Protein AF-K1YCD1-F1 (afdb_monomer)

Radius of gyration: 17.55 Å; Cα contacts (8 Å, |Δi|>4): 53; chains: 1; bounding box: 35×39×49 Å

Seque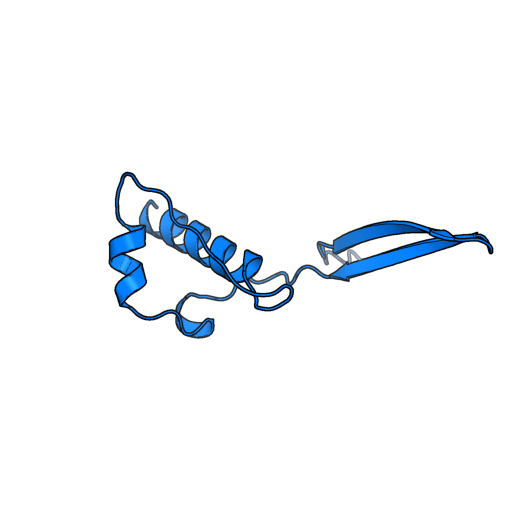nce (80 aa):
MRWNISVDSRGSAMLHNNGFSGIFRVIPPRIPSFAELGIPDVVYPILDNHQGIILVTGATGHGKTTTLAAMVDYKLLSCR

Foldseek 3Di:
DDPPDPWDWDKDWDADPVGIDMDIDTDPPDLDACVRLVPDPVVVVVLVDPDDDDDQDDDPPSCSVSVVVNSVVVSVVVVD

Nearest PDB structures (foldseek):
  3jvu-assembly1_A-2  TM=9.013E-01  e=3.457E-04  Pseudomonas aeruginosa
  6ok2-assembly1_D  TM=8.390E-01  e=2.492E-04  Geobacter metallireducens GS-15
  3jvv-assembly1_A-2  TM=9.021E-01  e=5.468E-04  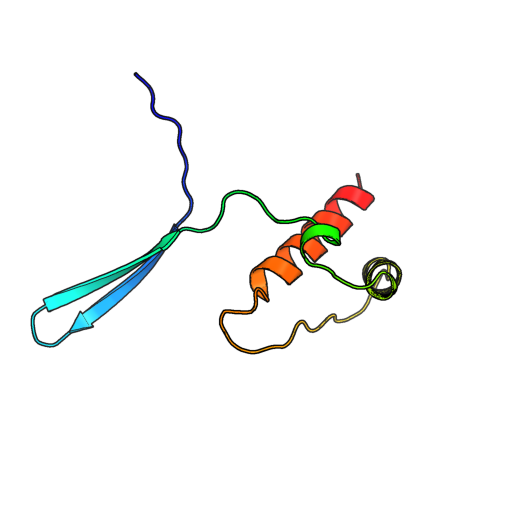Pseudomonas aeruginosa
  5zfq-assembly1_A  TM=8.486E-01  e=3.691E-04  Geobacter sulfurreducens PCA
  3jvv-assembly1_B-2  TM=8.389E-01  e=7.587E-04  Pseudomonas aeruginosa

pLDDT: mean 74.13, std 11.79, range [26.78, 87.0]

Structure (mmCIF, N/CA/C/O backbone):
data_AF-K1YCD1-F1
#
_entry.id   AF-K1YCD1-F1
#
loop_
_atom_site.group_PDB
_atom_site.id
_atom_site.type_symbol
_atom_site.label_atom_id
_atom_site.label_alt_id
_atom_site.label_comp_id
_atom_site.label_asym_id
_atom_site.label_entity_id
_atom_site.label_seq_id
_atom_site.pdbx_PDB_ins_code
_atom_site.Cartn_x
_atom_site.Cartn_y
_atom_site.Cartn_z
_atom_site.occupancy
_atom_site.B_iso_or_equiv
_atom_site.auth_seq_id
_atom_site.auth_comp_id
_atom_site.auth_asym_id
_atom_site.auth_atom_id
_atom_site.pdbx_PDB_model_num
ATOM 1 N N . MET A 1 1 ? -0.690 27.784 -23.926 1.00 35.47 1 MET A N 1
ATOM 2 C CA . MET A 1 1 ? -1.686 26.771 -23.509 1.00 35.47 1 MET A CA 1
ATOM 3 C C . MET A 1 1 ? -0.982 25.769 -22.605 1.00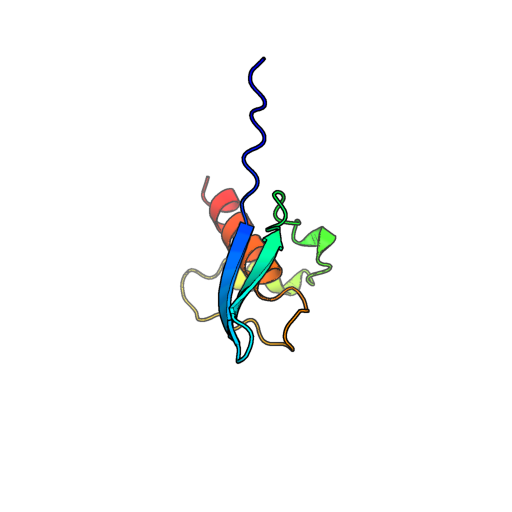 35.47 1 MET A C 1
ATOM 5 O O . MET A 1 1 ? -0.172 24.992 -23.089 1.00 35.47 1 MET A O 1
ATOM 9 N N . ARG A 1 2 ?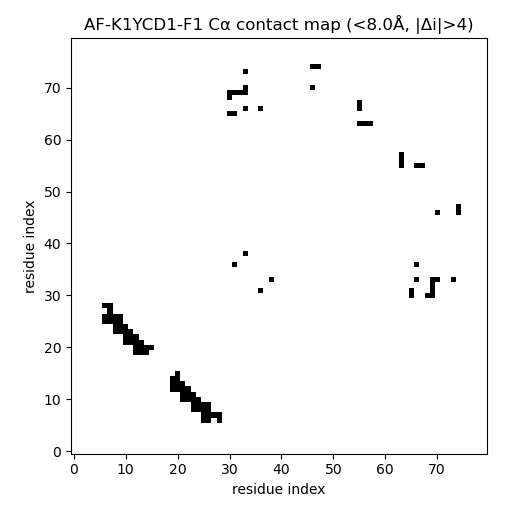 -1.167 25.883 -21.285 1.00 26.78 2 ARG A N 1
ATOM 10 C CA . ARG A 1 2 ? -0.434 25.102 -20.278 1.00 26.78 2 ARG A CA 1
ATOM 11 C C . ARG A 1 2 ? -1.211 23.820 -19.981 1.00 26.78 2 ARG A C 1
ATOM 13 O O . ARG A 1 2 ? -2.171 23.851 -19.222 1.00 26.78 2 ARG A O 1
ATOM 20 N N . TRP A 1 3 ? -0.811 22.714 -20.602 1.00 36.31 3 TRP A N 1
ATOM 21 C CA . TRP A 1 3 ? -1.267 21.377 -20.222 1.00 36.31 3 TRP A CA 1
ATOM 22 C C . TRP A 1 3 ? -0.585 20.991 -18.905 1.00 36.31 3 TRP A C 1
ATOM 24 O O . TRP A 1 3 ? 0.572 20.588 -18.896 1.00 36.31 3 TRP A O 1
ATOM 34 N N . ASN A 1 4 ? -1.273 21.181 -17.779 1.00 38.84 4 ASN A N 1
ATOM 35 C CA . ASN A 1 4 ? -0.796 20.780 -16.455 1.00 38.84 4 ASN A CA 1
ATOM 36 C C . ASN A 1 4 ? -1.434 19.443 -16.054 1.00 38.84 4 ASN A C 1
ATOM 38 O O . ASN A 1 4 ? -2.273 19.395 -15.158 1.00 38.84 4 ASN A O 1
ATOM 42 N N . ILE A 1 5 ? -1.067 18.368 -16.752 1.00 52.47 5 ILE A N 1
ATOM 43 C CA . ILE A 1 5 ? -1.385 16.996 -16.345 1.00 52.47 5 ILE A CA 1
ATOM 44 C C . ILE A 1 5 ? -0.066 16.383 -15.872 1.00 52.47 5 ILE A C 1
ATOM 46 O O . ILE A 1 5 ? 0.674 15.802 -16.662 1.00 52.47 5 ILE A O 1
ATOM 50 N N . SER A 1 6 ? 0.264 16.570 -14.593 1.00 59.22 6 SER A N 1
ATOM 51 C CA . SER A 1 6 ? 1.336 15.800 -13.957 1.00 59.22 6 SER A CA 1
ATOM 52 C C . SER A 1 6 ? 0.821 14.377 -13.755 1.00 59.22 6 SER A C 1
ATOM 54 O O . SER A 1 6 ? 0.070 14.114 -12.821 1.00 59.22 6 SER A O 1
ATOM 56 N N . VAL A 1 7 ? 1.158 13.479 -14.680 1.00 63.56 7 VAL A N 1
ATOM 57 C CA . VAL A 1 7 ? 0.950 12.036 -14.521 1.00 63.56 7 VAL A CA 1
ATOM 58 C C . VAL A 1 7 ? 2.238 11.433 -13.986 1.00 63.56 7 VAL A C 1
ATOM 60 O O . VAL A 1 7 ? 3.270 11.458 -14.658 1.00 63.56 7 VAL A O 1
ATOM 63 N N . ASP A 1 8 ? 2.166 10.869 -12.783 1.00 73.75 8 ASP A N 1
ATOM 64 C CA . ASP A 1 8 ? 3.258 10.075 -12.238 1.00 73.75 8 ASP A CA 1
ATOM 65 C C . ASP A 1 8 ? 3.312 8.710 -12.935 1.00 73.75 8 ASP A C 1
ATOM 67 O O . ASP A 1 8 ? 2.302 8.028 -13.137 1.00 73.75 8 ASP A O 1
ATOM 71 N N . SER A 1 9 ? 4.514 8.286 -13.322 1.00 71.44 9 SER A N 1
ATOM 72 C CA . SER A 1 9 ? 4.739 7.003 -13.989 1.00 71.44 9 SER A CA 1
ATOM 73 C C . SER A 1 9 ? 5.978 6.306 -13.433 1.00 71.44 9 SER A C 1
ATOM 75 O O . SER A 1 9 ? 6.974 6.940 -13.092 1.00 71.44 9 SER A O 1
ATOM 77 N N . ARG A 1 10 ? 5.922 4.974 -13.321 1.00 76.50 10 ARG A N 1
ATOM 78 C CA . ARG A 1 10 ? 7.085 4.137 -12.994 1.00 76.50 10 ARG A CA 1
ATOM 79 C C . ARG A 1 10 ? 7.653 3.557 -14.279 1.00 76.50 10 ARG A C 1
ATOM 81 O O . ARG A 1 10 ? 7.016 2.711 -14.908 1.00 76.50 10 ARG A O 1
ATOM 88 N N . GLY A 1 11 ? 8.846 4.009 -14.648 1.00 82.12 11 GLY A N 1
ATOM 89 C CA . GLY A 1 11 ? 9.620 3.471 -15.763 1.00 82.12 11 GLY A CA 1
ATOM 90 C C . GLY A 1 11 ? 10.600 2.393 -15.306 1.00 82.12 11 GLY A C 1
ATOM 91 O O . GLY A 1 11 ? 11.235 2.524 -14.263 1.00 82.12 11 GLY A O 1
ATOM 92 N N . SER A 1 12 ? 10.742 1.333 -16.095 1.00 82.06 12 SER A N 1
ATOM 93 C CA . SER A 1 12 ? 11.856 0.389 -16.009 1.00 82.06 12 SER A CA 1
ATOM 94 C C . SER A 1 12 ? 12.487 0.267 -17.391 1.00 82.06 12 SER A C 1
ATOM 96 O O . SER A 1 12 ? 11.777 0.030 -18.366 1.00 82.06 12 SER A O 1
ATOM 98 N N . ALA A 1 13 ? 13.801 0.463 -17.476 1.00 87.00 13 ALA A N 1
ATOM 99 C CA . ALA A 1 13 ? 14.572 0.333 -18.707 1.00 87.00 13 ALA A CA 1
ATOM 100 C C . ALA A 1 13 ? 15.474 -0.901 -18.627 1.00 87.00 13 ALA A C 1
ATOM 102 O O . ALA A 1 13 ? 16.032 -1.203 -17.572 1.00 87.00 13 ALA A O 1
ATOM 103 N N . MET A 1 14 ? 15.601 -1.619 -19.738 1.00 86.06 14 MET A N 1
ATOM 104 C CA . MET A 1 14 ? 16.357 -2.861 -19.842 1.00 86.06 14 MET A CA 1
ATOM 105 C C . MET A 1 14 ? 17.025 -2.974 -21.213 1.00 86.06 14 MET A C 1
ATOM 107 O O . MET A 1 14 ? 16.460 -2.583 -22.233 1.00 86.06 14 MET A O 1
ATOM 111 N N . LEU A 1 15 ? 18.250 -3.497 -21.233 1.00 86.69 15 LEU A N 1
ATOM 112 C CA . LEU A 1 15 ? 18.986 -3.779 -22.464 1.00 86.69 15 LEU A CA 1
ATOM 113 C C . LEU A 1 15 ? 18.632 -5.190 -22.938 1.00 86.69 15 LEU A C 1
ATOM 115 O O . LEU A 1 15 ? 18.698 -6.138 -22.158 1.00 86.69 15 LEU A O 1
ATOM 119 N N . HIS A 1 16 ? 18.275 -5.333 -24.208 1.00 83.88 16 HIS A N 1
ATOM 120 C CA . HIS A 1 16 ? 18.060 -6.621 -24.857 1.00 83.88 16 HIS A CA 1
ATOM 121 C C . HIS A 1 16 ? 18.997 -6.765 -26.066 1.00 83.88 16 HIS A C 1
ATOM 123 O O . HIS A 1 16 ? 19.600 -5.795 -26.517 1.00 83.88 16 HIS A O 1
ATOM 129 N N . ASN A 1 17 ? 19.124 -7.978 -26.610 1.00 82.62 17 ASN A N 1
ATOM 130 C CA . ASN A 1 17 ? 20.101 -8.285 -27.662 1.00 82.62 17 ASN A CA 1
ATOM 131 C C . ASN A 1 17 ? 19.963 -7.443 -28.956 1.00 82.62 17 ASN A C 1
ATOM 133 O O . ASN A 1 17 ? 20.950 -7.306 -29.668 1.00 82.62 17 ASN A O 1
ATOM 137 N N . ASN A 1 18 ? 18.795 -6.840 -29.243 1.00 81.88 18 ASN A N 1
ATOM 138 C CA . ASN A 1 18 ? 18.627 -5.906 -30.375 1.00 81.88 18 ASN A CA 1
ATOM 139 C C . ASN A 1 18 ? 18.518 -4.425 -29.950 1.00 81.88 18 ASN A C 1
ATOM 141 O O . ASN A 1 18 ? 18.148 -3.594 -30.778 1.00 81.88 18 ASN A O 1
ATOM 145 N N . GLY A 1 19 ? 18.829 -4.068 -28.698 1.00 83.56 19 GLY A N 1
ATOM 146 C CA . GLY A 1 19 ? 18.896 -2.670 -28.256 1.00 83.56 19 GLY A CA 1
ATOM 147 C C . GLY A 1 19 ? 18.223 -2.372 -26.915 1.00 83.56 19 GLY A C 1
ATOM 148 O O . GLY A 1 19 ? 18.057 -3.236 -26.057 1.00 83.56 19 GLY A O 1
ATOM 149 N N . PHE A 1 20 ? 17.857 -1.108 -26.710 1.00 84.50 20 PHE A N 1
ATOM 150 C CA . PHE A 1 20 ? 17.213 -0.635 -25.485 1.00 84.50 20 PHE A CA 1
ATOM 151 C C . PHE A 1 20 ? 15.704 -0.888 -25.523 1.00 84.50 20 PHE A C 1
ATOM 153 O O . PHE A 1 20 ? 15.038 -0.577 -26.507 1.00 84.50 20 PHE A O 1
ATOM 160 N N . SER A 1 21 ? 15.157 -1.401 -24.425 1.00 82.06 21 SER A N 1
ATOM 161 C CA . SER A 1 21 ? 13.721 -1.547 -24.204 1.00 82.06 21 SER A CA 1
ATOM 162 C C . SER A 1 21 ? 13.319 -0.845 -22.908 1.00 82.06 21 SER A C 1
ATOM 164 O O . SER A 1 21 ? 14.088 -0.781 -21.948 1.00 82.06 21 SER A O 1
ATOM 166 N N . GLY A 1 22 ? 12.113 -0.288 -22.875 1.00 86.75 22 GLY A N 1
ATOM 167 C CA . GLY A 1 22 ? 11.589 0.436 -21.725 1.00 86.75 22 GLY A CA 1
ATOM 168 C C . GLY A 1 22 ? 10.109 0.152 -21.531 1.00 86.75 22 GLY A C 1
ATOM 169 O O . GLY A 1 22 ? 9.343 0.123 -22.490 1.00 86.75 22 GLY A O 1
ATOM 170 N N . ILE A 1 23 ? 9.704 -0.050 -20.281 1.00 82.56 23 ILE A N 1
ATOM 171 C CA . ILE A 1 23 ? 8.312 -0.249 -19.883 1.00 82.56 23 ILE A CA 1
ATOM 172 C C . ILE A 1 23 ? 7.939 0.871 -18.922 1.00 82.56 23 ILE A C 1
ATOM 174 O O . ILE A 1 23 ? 8.537 1.009 -17.854 1.00 82.56 23 ILE A O 1
ATOM 178 N N . PHE A 1 24 ? 6.911 1.634 -19.277 1.00 81.00 24 PHE A N 1
ATOM 179 C CA . PHE A 1 24 ? 6.337 2.666 -18.424 1.00 81.00 24 PHE A CA 1
ATOM 180 C C . PHE A 1 24 ? 4.961 2.213 -17.951 1.00 81.00 24 PHE A C 1
ATOM 182 O O . PHE A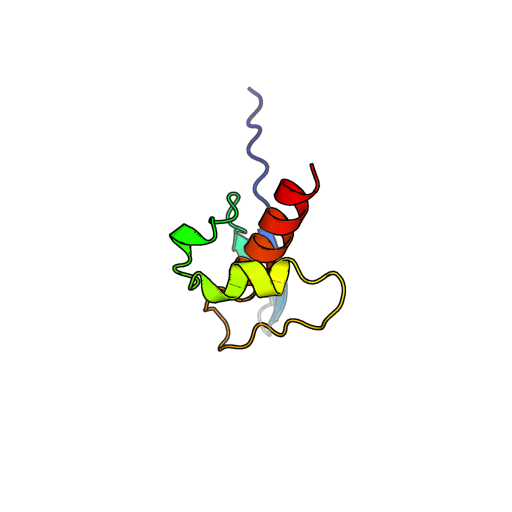 1 24 ? 4.096 1.872 -18.754 1.00 81.00 24 PHE A O 1
ATOM 189 N N . ARG A 1 25 ? 4.759 2.191 -16.633 1.00 77.94 25 ARG A N 1
ATOM 190 C CA . ARG A 1 25 ? 3.451 1.952 -16.018 1.00 77.94 25 ARG A CA 1
ATOM 191 C C . ARG A 1 25 ? 2.952 3.241 -15.387 1.00 77.94 25 ARG A C 1
ATOM 193 O O . ARG A 1 25 ? 3.651 3.843 -14.575 1.00 77.94 25 ARG A O 1
ATOM 200 N N . VAL A 1 26 ? 1.746 3.646 -15.764 1.00 76.81 26 VAL A N 1
ATOM 201 C CA . VAL A 1 26 ? 1.064 4.810 -15.189 1.00 76.81 26 VAL A CA 1
ATOM 202 C C . VAL A 1 26 ? 0.721 4.514 -13.729 1.00 76.81 26 VAL A C 1
ATOM 204 O O . VAL A 1 26 ? 0.181 3.448 -13.429 1.00 76.81 26 VAL A O 1
ATOM 207 N N . ILE A 1 27 ? 1.048 5.439 -12.824 1.00 75.00 27 ILE A N 1
ATOM 208 C CA . ILE A 1 27 ? 0.558 5.396 -11.447 1.00 75.00 27 ILE A CA 1
ATOM 209 C C . ILE A 1 27 ? -0.818 6.074 -11.446 1.00 75.00 27 ILE A C 1
ATOM 211 O O . ILE A 1 27 ? -0.926 7.214 -11.902 1.00 75.00 27 ILE A O 1
ATOM 215 N N . PRO A 1 28 ? -1.885 5.403 -10.983 1.00 68.81 28 PRO A N 1
ATOM 216 C CA . PRO A 1 28 ? -3.196 6.030 -10.904 1.00 68.81 28 PRO A CA 1
ATOM 217 C C . PRO A 1 28 ? -3.141 7.251 -9.962 1.00 68.81 28 PRO A C 1
ATOM 219 O O . PRO A 1 28 ? -2.624 7.129 -8.852 1.00 68.81 28 PRO A O 1
ATOM 222 N N . PRO A 1 29 ? -3.676 8.417 -10.375 1.00 67.12 29 PRO A N 1
ATOM 223 C CA . PRO A 1 29 ? -3.550 9.671 -9.625 1.00 67.12 29 PRO A CA 1
ATOM 224 C C . PRO A 1 29 ? -4.440 9.735 -8.377 1.00 67.12 29 PRO A C 1
ATOM 226 O O . PRO A 1 29 ? -4.252 10.603 -7.530 1.00 67.12 29 PRO A O 1
ATOM 229 N N . ARG A 1 30 ? -5.425 8.838 -8.259 1.00 72.50 30 ARG A N 1
ATOM 230 C CA . ARG A 1 30 ? -6.332 8.766 -7.114 1.00 72.50 30 ARG A CA 1
ATOM 231 C C . ARG A 1 30 ? -6.020 7.520 -6.298 1.00 72.50 30 ARG A C 1
ATOM 233 O O . ARG A 1 30 ? -6.088 6.408 -6.822 1.00 72.50 30 ARG A O 1
ATOM 240 N N . ILE A 1 31 ? -5.715 7.720 -5.019 1.00 75.56 31 ILE A N 1
ATOM 241 C CA . ILE A 1 31 ? -5.669 6.638 -4.037 1.00 75.56 31 ILE A CA 1
ATOM 242 C C . ILE A 1 31 ? -7.129 6.248 -3.751 1.00 75.56 31 ILE A C 1
ATOM 244 O O . ILE A 1 31 ? -7.920 7.120 -3.383 1.00 75.56 31 ILE A O 1
ATOM 248 N N . PRO A 1 32 ? -7.533 4.991 -3.991 1.00 72.94 32 PRO A N 1
ATOM 249 C CA . PRO A 1 32 ? -8.878 4.537 -3.667 1.00 72.94 32 PRO A CA 1
ATOM 250 C C . PRO A 1 32 ? -9.095 4.508 -2.154 1.00 72.94 32 PRO A C 1
ATOM 252 O O . PRO A 1 32 ? -8.180 4.237 -1.375 1.00 72.94 32 PRO A O 1
ATOM 255 N N . SER A 1 33 ? -10.329 4.777 -1.750 1.00 73.19 33 SER A N 1
ATOM 256 C CA . SER A 1 33 ? -10.736 4.745 -0.346 1.00 73.19 33 SER A CA 1
ATOM 257 C C . SER A 1 33 ? -10.821 3.311 0.196 1.00 73.19 33 SER A C 1
ATOM 259 O O . SER A 1 33 ? -10.944 2.345 -0.558 1.00 73.19 33 SER A O 1
ATOM 261 N N . PHE A 1 34 ? -10.811 3.162 1.524 1.00 74.25 34 PHE A N 1
ATOM 262 C CA . PHE A 1 34 ? -10.986 1.864 2.195 1.00 74.25 34 PHE A CA 1
ATOM 263 C C . PHE A 1 34 ? -12.248 1.113 1.758 1.00 74.25 34 PHE A C 1
ATOM 265 O O . PHE A 1 34 ? -12.194 -0.096 1.526 1.00 74.25 34 PHE A O 1
ATOM 272 N N . ALA A 1 35 ? -13.356 1.844 1.603 1.00 71.62 35 ALA A N 1
ATOM 273 C CA . ALA A 1 35 ? -14.633 1.298 1.160 1.00 71.62 35 ALA A CA 1
ATOM 274 C C . ALA A 1 35 ? -14.577 0.824 -0.301 1.00 71.62 35 ALA A C 1
ATOM 276 O O . ALA A 1 35 ? -15.092 -0.242 -0.623 1.00 71.62 35 ALA A O 1
ATOM 277 N N . GLU A 1 36 ? -13.895 1.572 -1.177 1.00 73.44 36 GLU A N 1
ATOM 278 C CA . GLU A 1 36 ? -13.690 1.188 -2.583 1.00 73.44 36 GLU A CA 1
ATOM 279 C C . GLU A 1 36 ? -12.785 -0.048 -2.724 1.00 73.44 36 GLU A C 1
ATOM 281 O O . GLU A 1 36 ? -12.926 -0.800 -3.687 1.00 73.44 36 GLU A O 1
ATOM 286 N N . LEU A 1 37 ? -11.876 -0.291 -1.772 1.00 74.69 37 LEU A N 1
ATOM 287 C CA . LEU A 1 37 ? -11.072 -1.516 -1.733 1.00 74.69 37 LEU A CA 1
ATOM 288 C C . LEU A 1 37 ? -11.802 -2.724 -1.124 1.00 74.69 37 LEU A C 1
ATOM 290 O O . LEU A 1 37 ? -11.269 -3.831 -1.193 1.00 74.69 37 LEU A O 1
ATOM 294 N N . GLY A 1 38 ? -12.974 -2.531 -0.510 1.00 74.88 38 GLY A N 1
ATOM 295 C CA . GLY A 1 38 ? -13.698 -3.595 0.188 1.00 74.88 38 GLY A CA 1
ATOM 296 C C . GLY A 1 38 ? -12.946 -4.147 1.404 1.00 74.88 38 GLY A C 1
ATOM 297 O O . GLY A 1 38 ? -13.059 -5.334 1.710 1.00 74.88 38 GLY A O 1
ATOM 298 N N . ILE A 1 39 ? -12.136 -3.319 2.073 1.00 76.00 39 ILE A N 1
ATOM 299 C CA . ILE A 1 39 ? -11.424 -3.745 3.284 1.00 76.00 39 ILE A CA 1
ATOM 300 C C . ILE A 1 39 ? -12.448 -3.882 4.418 1.00 76.00 39 ILE A C 1
ATOM 302 O O . ILE A 1 39 ? -13.223 -2.954 4.635 1.00 76.00 39 ILE A O 1
ATOM 306 N N . PRO A 1 40 ? -12.461 -5.008 5.152 1.00 78.06 40 PRO A N 1
ATOM 307 C CA . PRO A 1 40 ? -13.416 -5.218 6.231 1.00 78.06 40 PRO A CA 1
ATOM 308 C C . PRO A 1 40 ? -13.187 -4.247 7.397 1.00 78.06 40 PRO A C 1
ATOM 310 O O . PRO A 1 40 ? -12.044 -3.943 7.750 1.00 78.06 40 PRO A O 1
ATOM 313 N N . ASP A 1 41 ? -14.277 -3.847 8.058 1.00 78.94 41 ASP A N 1
ATOM 314 C CA . ASP A 1 41 ? -14.268 -2.827 9.119 1.00 78.94 41 ASP A CA 1
ATOM 315 C C . ASP A 1 41 ? -13.376 -3.178 10.325 1.00 78.94 41 ASP A C 1
ATOM 317 O O . ASP A 1 41 ? -12.933 -2.310 11.073 1.00 78.94 41 ASP A O 1
ATOM 321 N N . VAL A 1 42 ? -13.043 -4.461 10.492 1.00 81.69 42 VAL A N 1
ATOM 322 C CA . VAL A 1 42 ? -12.110 -4.953 11.519 1.00 81.69 42 VAL A CA 1
ATOM 323 C C . VAL A 1 42 ? -10.708 -4.340 11.406 1.00 81.69 42 VAL A C 1
ATOM 325 O O . VAL A 1 42 ? -9.956 -4.328 12.376 1.00 81.69 42 VAL A O 1
ATOM 328 N N . VAL A 1 43 ? -10.338 -3.815 10.235 1.00 78.19 43 VAL A N 1
ATOM 329 C CA . VAL A 1 43 ? -9.009 -3.242 9.991 1.00 78.19 43 VAL A CA 1
ATOM 330 C C . VAL A 1 43 ? -8.891 -1.806 10.519 1.00 78.19 43 VAL A C 1
ATOM 332 O O . VAL A 1 43 ? -7.787 -1.387 10.864 1.00 78.19 43 VAL A O 1
ATOM 335 N N . TYR A 1 44 ? -10.000 -1.071 10.673 1.00 77.94 44 TYR A N 1
ATOM 336 C CA . TYR A 1 44 ? -10.001 0.291 11.226 1.00 77.94 44 TYR A CA 1
ATOM 337 C C . TYR A 1 44 ? -9.387 0.392 12.635 1.00 77.94 44 TYR A C 1
ATOM 339 O O . TYR A 1 44 ? -8.438 1.160 12.798 1.00 77.94 44 TYR A O 1
ATOM 347 N N . PRO A 1 45 ? -9.822 -0.393 13.644 1.00 81.56 45 PRO A N 1
ATOM 348 C CA . PRO A 1 45 ? -9.232 -0.326 14.984 1.00 81.56 45 PRO A CA 1
ATOM 349 C C . PRO A 1 45 ? -7.778 -0.820 15.023 1.00 81.56 45 PRO A C 1
ATOM 351 O O . PRO A 1 45 ? -6.996 -0.381 15.860 1.00 81.56 45 PRO A O 1
ATOM 354 N N . ILE A 1 46 ? -7.379 -1.705 14.101 1.00 81.00 46 ILE A N 1
ATOM 355 C CA . ILE A 1 46 ? -5.988 -2.177 13.996 1.00 81.00 46 ILE A CA 1
ATOM 356 C C . ILE A 1 46 ? -5.073 -1.043 13.524 1.00 81.00 46 ILE A C 1
ATOM 358 O O . ILE A 1 46 ? -3.946 -0.919 14.007 1.00 81.00 46 ILE A O 1
ATOM 362 N N . LEU A 1 47 ? -5.555 -0.211 12.598 1.00 78.50 47 LEU A N 1
ATOM 363 C CA . LEU A 1 47 ? -4.832 0.960 12.105 1.00 78.50 47 LEU A CA 1
ATOM 364 C C . LEU A 1 47 ? -4.734 2.070 13.148 1.00 78.50 47 LEU A C 1
ATOM 366 O O . LEU A 1 47 ? -3.774 2.838 13.102 1.00 78.50 47 LEU A O 1
ATOM 370 N N . ASP A 1 48 ? -5.671 2.133 14.090 1.00 80.81 48 ASP A N 1
ATOM 371 C CA . ASP A 1 48 ? -5.691 3.140 15.153 1.00 80.81 48 ASP A CA 1
ATOM 372 C C . ASP A 1 48 ? -4.702 2.835 16.294 1.00 80.81 48 ASP A C 1
ATOM 374 O O . ASP A 1 48 ? -4.355 3.701 17.094 1.00 80.81 48 ASP A O 1
ATOM 378 N N . ASN A 1 49 ? -4.135 1.624 16.325 1.00 80.81 49 ASN A N 1
ATOM 379 C CA . ASN A 1 49 ? -3.084 1.291 17.280 1.00 80.81 49 ASN A CA 1
ATOM 380 C C . ASN A 1 49 ? -1.865 2.216 17.120 1.00 80.81 49 ASN A C 1
ATOM 382 O O . ASN A 1 49 ? -1.339 2.432 16.021 1.00 80.81 49 ASN A O 1
ATOM 386 N N . HIS A 1 50 ? -1.370 2.735 18.245 1.00 73.25 50 HIS A N 1
ATOM 387 C CA . HIS A 1 50 ? -0.198 3.614 18.283 1.00 73.25 50 HIS A CA 1
ATOM 388 C C . HIS A 1 50 ? 1.099 2.906 17.868 1.00 73.25 50 HIS A C 1
ATOM 390 O O . HIS A 1 50 ? 2.039 3.564 17.425 1.00 73.25 50 HIS A O 1
ATOM 396 N N . GLN A 1 51 ? 1.169 1.581 18.031 1.00 76.00 51 GLN A N 1
ATOM 397 C CA . GLN A 1 51 ? 2.379 0.783 17.835 1.00 76.00 51 GLN A CA 1
ATOM 398 C C . GLN A 1 51 ? 2.008 -0.608 17.317 1.00 76.00 51 GLN A C 1
ATOM 400 O O . GLN A 1 51 ? 1.065 -1.224 17.809 1.00 76.00 51 GLN A O 1
ATOM 405 N N . GLY A 1 52 ? 2.751 -1.112 16.334 1.00 80.44 52 GLY A N 1
ATOM 406 C CA . GLY A 1 52 ? 2.523 -2.431 15.748 1.00 80.44 52 GLY A CA 1
ATOM 407 C C . GLY A 1 52 ? 3.086 -2.531 14.335 1.00 80.44 52 GLY A C 1
ATOM 408 O O . GLY A 1 52 ? 3.412 -1.523 13.709 1.00 80.44 52 GLY A O 1
ATOM 409 N N . ILE A 1 53 ? 3.210 -3.756 13.829 1.00 82.00 53 ILE A N 1
ATOM 410 C CA . ILE A 1 53 ? 3.617 -4.024 12.447 1.00 82.00 53 ILE A CA 1
ATOM 411 C C . ILE A 1 53 ? 2.400 -4.561 11.701 1.00 82.00 53 ILE A C 1
ATOM 413 O O . ILE A 1 53 ? 1.828 -5.576 12.093 1.00 82.00 53 ILE A O 1
ATOM 417 N N . ILE A 1 54 ? 2.022 -3.892 10.613 1.00 81.12 54 ILE A N 1
ATOM 418 C CA . ILE A 1 54 ? 0.959 -4.338 9.709 1.00 81.12 54 ILE A CA 1
ATOM 419 C C . ILE A 1 54 ? 1.624 -4.857 8.437 1.00 81.12 54 ILE A C 1
ATOM 421 O O . ILE A 1 54 ? 2.291 -4.105 7.725 1.00 81.12 54 ILE A O 1
ATOM 425 N N . LEU A 1 55 ? 1.453 -6.148 8.150 1.00 80.31 55 LEU A N 1
ATOM 426 C CA . LEU A 1 55 ? 2.005 -6.784 6.958 1.00 80.31 55 LEU A CA 1
ATOM 427 C C . LEU A 1 55 ? 0.900 -7.020 5.927 1.00 80.31 55 LEU A C 1
ATOM 429 O O . LEU A 1 55 ? 0.031 -7.869 6.110 1.00 80.31 55 LEU A O 1
ATOM 433 N N . VAL A 1 56 ? 0.963 -6.295 4.811 1.00 79.50 56 VAL A N 1
ATOM 434 C CA . VAL A 1 56 ? 0.034 -6.476 3.688 1.00 79.50 56 VAL A CA 1
ATOM 435 C C . VAL A 1 56 ? 0.633 -7.486 2.707 1.00 79.50 56 VAL A C 1
ATOM 437 O O . VAL A 1 56 ? 1.565 -7.173 1.964 1.00 79.50 56 VAL A O 1
ATOM 440 N N . THR A 1 57 ? 0.111 -8.713 2.702 1.00 79.44 57 THR A N 1
ATOM 441 C CA . THR A 1 57 ? 0.577 -9.805 1.829 1.00 79.44 57 THR A CA 1
ATOM 442 C C . THR A 1 57 ? -0.373 -10.053 0.649 1.00 79.44 57 THR A C 1
ATOM 444 O O . THR A 1 57 ? -1.511 -9.597 0.623 1.00 79.44 57 THR A O 1
ATOM 447 N N . GLY A 1 58 ? 0.118 -10.734 -0.393 1.00 71.06 58 GLY A N 1
ATOM 448 C CA . GLY A 1 58 ? -0.672 -11.195 -1.546 1.00 71.06 58 GLY A CA 1
ATOM 449 C C . GLY A 1 58 ? 0.174 -11.327 -2.821 1.00 71.06 58 GLY A C 1
ATOM 450 O O . GLY A 1 58 ? 1.302 -10.844 -2.857 1.00 71.06 58 GLY A O 1
ATOM 451 N N . ALA A 1 59 ? -0.386 -11.842 -3.916 1.00 64.94 59 ALA A N 1
ATOM 452 C CA . ALA A 1 59 ? 0.313 -11.985 -5.204 1.00 64.94 59 ALA A CA 1
ATOM 453 C C . ALA A 1 59 ? 0.499 -10.652 -5.968 1.00 64.94 59 ALA A C 1
A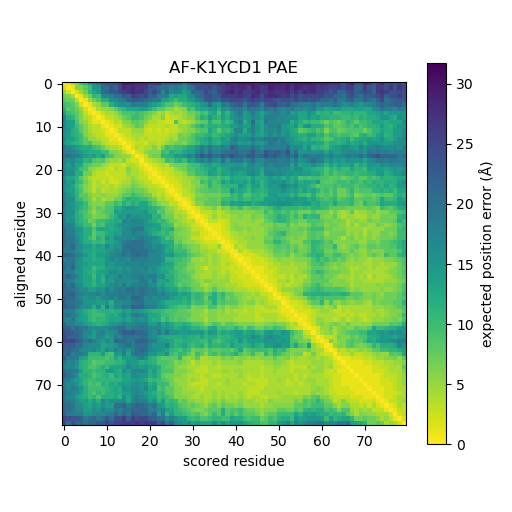TOM 455 O O . ALA A 1 59 ? -0.303 -9.721 -5.838 1.00 64.94 59 ALA A O 1
ATOM 456 N N . THR A 1 60 ? 1.562 -10.513 -6.763 1.00 64.38 60 THR A N 1
ATOM 457 C CA . THR A 1 60 ? 1.865 -9.300 -7.552 1.00 64.38 60 THR A CA 1
ATOM 458 C C . THR A 1 60 ? 0.653 -8.867 -8.395 1.00 64.38 60 THR A C 1
ATOM 460 O O . THR A 1 60 ? -0.034 -9.707 -8.965 1.00 64.38 60 THR A O 1
ATOM 463 N N . GLY A 1 61 ? 0.331 -7.568 -8.426 1.00 64.94 61 GLY A N 1
ATOM 464 C CA . GLY A 1 61 ? -0.828 -7.030 -9.167 1.00 64.94 61 GLY A CA 1
ATOM 465 C C . GLY A 1 61 ? -2.152 -6.938 -8.390 1.00 64.94 61 GLY A C 1
ATOM 466 O O . GLY A 1 61 ? -3.046 -6.228 -8.826 1.00 64.94 61 GLY A O 1
ATOM 467 N N . HIS A 1 62 ? -2.263 -7.539 -7.201 1.00 66.44 62 HIS A N 1
ATOM 468 C CA . HIS A 1 62 ? -3.493 -7.517 -6.383 1.00 66.44 62 HIS A CA 1
ATOM 469 C C . HIS A 1 62 ? -3.606 -6.278 -5.475 1.00 66.44 62 HIS A C 1
ATOM 471 O O . HIS A 1 62 ? -4.022 -6.375 -4.329 1.00 66.44 62 HIS A O 1
ATOM 477 N N . GLY A 1 63 ? -3.114 -5.122 -5.920 1.00 68.75 63 GLY A N 1
ATOM 478 C CA . GLY A 1 63 ? -3.342 -3.868 -5.196 1.00 68.75 63 GLY A CA 1
ATOM 479 C C . GLY A 1 63 ? -2.612 -3.679 -3.858 1.00 68.75 63 GLY A C 1
ATOM 480 O O . GLY A 1 63 ? -2.894 -2.699 -3.200 1.00 68.75 63 GLY A O 1
ATOM 481 N N . LYS A 1 64 ? -1.632 -4.508 -3.463 1.00 79.62 64 LYS A N 1
ATOM 482 C CA . LYS A 1 64 ? -0.845 -4.342 -2.205 1.00 79.62 64 LYS A CA 1
ATOM 483 C C . LYS A 1 64 ? -0.382 -2.909 -1.926 1.00 79.62 64 LYS A C 1
ATOM 485 O O . LYS A 1 64 ? -0.590 -2.384 -0.839 1.00 79.62 64 LYS A O 1
ATOM 490 N N . THR A 1 65 ? 0.271 -2.286 -2.908 1.00 78.12 65 THR A N 1
ATOM 491 C CA . THR A 1 65 ? 0.759 -0.905 -2.789 1.00 78.12 65 THR A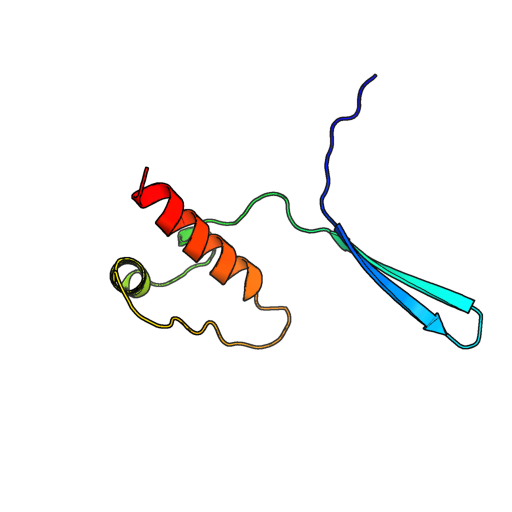 CA 1
ATOM 492 C C . THR A 1 65 ? -0.402 0.076 -2.668 1.00 78.12 65 THR A C 1
ATOM 494 O O . THR A 1 65 ? -0.303 1.041 -1.925 1.00 78.12 65 THR A O 1
ATOM 497 N N . THR A 1 66 ? -1.509 -0.202 -3.350 1.00 80.12 66 THR A N 1
ATOM 498 C CA . THR A 1 66 ? -2.747 0.575 -3.294 1.00 80.12 66 THR A CA 1
ATOM 499 C C . THR A 1 66 ? -3.435 0.451 -1.928 1.00 80.12 66 THR A C 1
ATOM 501 O O . THR A 1 66 ? -3.843 1.457 -1.365 1.00 80.12 66 THR A O 1
ATOM 504 N N . THR A 1 67 ? -3.487 -0.754 -1.353 1.00 80.31 67 THR A N 1
ATOM 505 C CA . THR A 1 67 ? -3.998 -1.038 -0.005 1.00 80.31 67 THR A CA 1
ATOM 506 C C . THR A 1 67 ? -3.164 -0.350 1.064 1.00 80.31 67 THR A C 1
ATOM 508 O O . THR A 1 67 ? -3.714 0.294 1.950 1.00 80.31 67 THR A O 1
ATOM 511 N N . LEU A 1 68 ? -1.836 -0.429 0.958 1.00 81.69 68 LEU A N 1
ATOM 512 C CA . LEU A 1 68 ? -0.936 0.249 1.887 1.00 81.69 68 LEU A CA 1
ATOM 513 C C . LEU A 1 68 ? -1.043 1.777 1.764 1.00 81.69 68 LEU A C 1
ATOM 515 O O . LEU A 1 68 ? -1.053 2.468 2.777 1.00 81.69 68 LEU A O 1
ATOM 519 N N . ALA A 1 69 ? -1.153 2.305 0.540 1.00 81.00 69 ALA A N 1
ATOM 520 C CA . ALA A 1 69 ? -1.346 3.735 0.309 1.00 81.00 69 ALA A CA 1
ATOM 521 C C . ALA A 1 69 ? -2.659 4.233 0.928 1.00 81.00 69 ALA A C 1
ATOM 523 O O . ALA A 1 69 ? -2.643 5.246 1.618 1.00 81.00 69 ALA A O 1
ATOM 524 N N . ALA A 1 70 ? -3.758 3.487 0.760 1.00 80.81 70 ALA A N 1
ATOM 525 C CA . 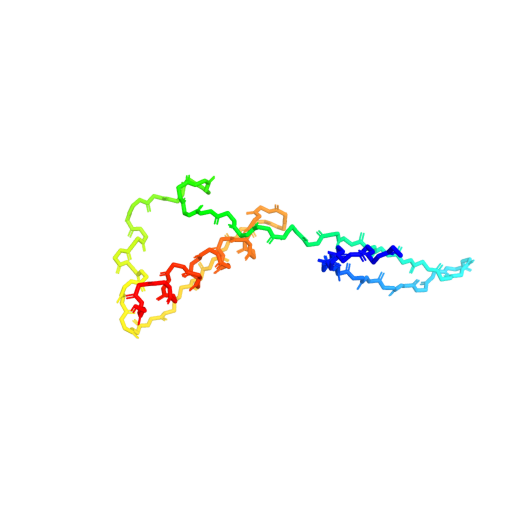ALA A 1 70 ? -5.032 3.795 1.404 1.00 80.81 70 ALA A CA 1
ATOM 526 C C . ALA A 1 70 ? -4.906 3.790 2.938 1.00 80.81 70 ALA A C 1
ATOM 528 O O . ALA A 1 70 ? -5.366 4.725 3.585 1.00 80.81 70 ALA A O 1
ATOM 529 N N . MET A 1 71 ? -4.220 2.792 3.518 1.00 81.50 71 MET A N 1
ATOM 530 C CA . MET A 1 71 ? -3.969 2.691 4.966 1.00 81.50 71 MET A CA 1
ATOM 531 C C . MET A 1 71 ? -3.231 3.890 5.550 1.00 81.50 71 MET A C 1
ATOM 533 O O . MET A 1 71 ? -3.625 4.404 6.598 1.00 81.50 71 MET A O 1
ATOM 537 N N . VAL A 1 72 ? -2.175 4.337 4.875 1.00 82.00 72 VAL A N 1
ATOM 538 C CA . VAL A 1 72 ? -1.416 5.516 5.298 1.00 82.00 72 VAL A CA 1
ATOM 539 C C . VAL A 1 72 ? -2.265 6.780 5.163 1.00 82.00 72 VAL A C 1
ATOM 541 O O . VAL A 1 72 ? -2.286 7.590 6.087 1.00 82.00 72 VAL A O 1
ATOM 544 N N . ASP A 1 73 ? -2.998 6.927 4.058 1.00 83.50 73 ASP A N 1
ATOM 545 C CA . ASP A 1 73 ? -3.855 8.089 3.802 1.00 83.50 73 ASP A CA 1
ATOM 546 C C . ASP A 1 73 ? -4.955 8.245 4.867 1.00 83.50 73 ASP A C 1
ATOM 548 O O . ASP A 1 73 ? -5.117 9.320 5.441 1.00 83.50 73 ASP A O 1
ATOM 552 N N . TYR A 1 74 ? -5.629 7.151 5.241 1.00 80.56 74 TYR A N 1
ATOM 553 C CA . TYR A 1 74 ? -6.635 7.152 6.310 1.00 80.56 74 TYR A CA 1
ATOM 554 C C . TYR A 1 74 ? -6.066 7.595 7.663 1.00 80.56 74 TYR A C 1
ATOM 556 O O . TYR A 1 74 ? -6.664 8.430 8.342 1.00 80.56 74 TYR A O 1
ATOM 564 N N . LYS A 1 75 ? -4.886 7.088 8.053 1.00 78.62 75 LYS A N 1
ATOM 565 C CA . LYS A 1 75 ? -4.260 7.476 9.327 1.00 78.62 75 LYS A CA 1
ATOM 566 C C . LYS A 1 75 ? -3.802 8.938 9.319 1.00 78.62 75 LYS A C 1
ATOM 568 O O . LYS A 1 75 ? -3.943 9.626 10.326 1.00 78.62 75 LYS A O 1
ATOM 573 N N . LEU A 1 76 ? -3.305 9.436 8.183 1.00 75.12 76 LEU A N 1
ATOM 574 C CA . LEU A 1 76 ? -2.938 10.847 8.016 1.00 75.12 76 LEU A CA 1
ATOM 575 C C . LEU A 1 76 ? -4.154 11.786 8.048 1.00 75.12 76 LEU A C 1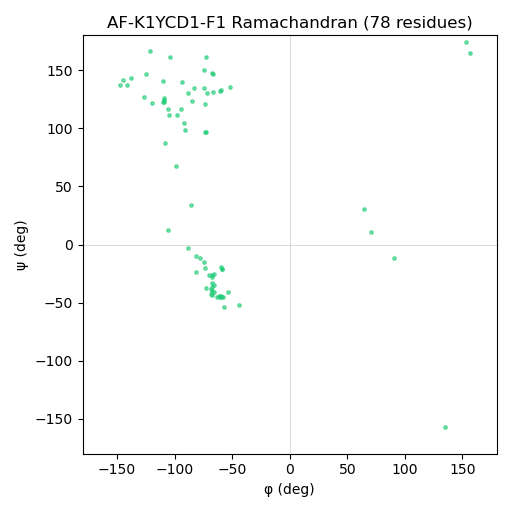
ATOM 577 O O . LEU A 1 76 ? -4.028 12.909 8.534 1.00 75.12 76 LEU A O 1
ATOM 581 N N . LEU A 1 77 ? -5.312 11.346 7.549 1.00 71.44 77 LEU A N 1
ATOM 582 C CA . LEU A 1 77 ? -6.569 12.097 7.621 1.00 71.44 77 LEU A CA 1
ATOM 583 C C . LEU A 1 77 ? -7.153 12.122 9.039 1.00 71.44 77 LEU A C 1
ATOM 585 O O . LEU A 1 77 ? -7.662 13.158 9.442 1.00 71.44 77 LEU A O 1
ATOM 589 N N . SER A 1 78 ? -7.046 11.031 9.804 1.00 66.94 78 SER A N 1
ATOM 590 C CA . SER A 1 78 ? -7.553 10.965 11.187 1.00 66.94 78 SER A CA 1
ATOM 591 C C . SER A 1 78 ? -6.704 11.742 12.205 1.00 66.94 78 SER A C 1
ATOM 593 O O . SER A 1 78 ? -7.187 12.045 13.292 1.00 66.94 78 SER A O 1
ATOM 595 N N . CYS A 1 79 ? -5.439 12.037 11.886 1.00 58.19 79 CYS A N 1
ATOM 596 C CA . CYS A 1 79 ? -4.551 12.860 12.718 1.00 58.19 79 CYS A CA 1
ATOM 597 C C . CYS A 1 79 ? -4.646 14.369 12.426 1.00 58.19 79 CYS A C 1
ATOM 599 O O . CYS A 1 79 ? -3.937 15.144 13.071 1.00 58.19 79 CYS A O 1
ATOM 601 N N . ARG A 1 80 ? -5.450 14.782 11.442 1.00 49.25 80 ARG A N 1
ATOM 602 C CA . ARG A 1 80 ? -5.670 16.186 11.082 1.00 49.25 80 ARG A CA 1
ATOM 603 C C . ARG A 1 80 ? -6.967 16.693 11.697 1.00 49.25 80 ARG A C 1
ATOM 605 O O . ARG A 1 80 ? -6.960 17.869 12.118 1.00 49.25 80 ARG A O 1
#

Secondary structure (DSSP, 8-state):
--------EEEEEEEETTEEEEEEEEPPSSPPPTTTTT--TTHHHHHH-SS--------TTSSHHHHHHHHHHHHHHHT-

Solvent-accessible surface area (backbone atoms only — not comparable to full-atom values): 5489 Å² total; per-residue (Å²): 136,86,85,85,76,88,73,56,64,53,73,49,74,47,82,51,100,92,45,84,44,75,49,74,43,78,50,78,91,67,80,58,51,58,75,78,69,65,60,62,76,78,50,57,68,64,66,67,48,93,72,86,86,85,82,83,81,81,66,92,90,71,45,56,71,53,55,51,50,26,56,50,51,53,54,58,60,75,75,106

Mean predicted aligned error: 10.52 Å